Protein AF-A0A838W8D7-F1 (afdb_monomer)

Structure (mmCIF, N/CA/C/O backbone):
data_AF-A0A838W8D7-F1
#
_entry.id   AF-A0A838W8D7-F1
#
loop_
_atom_site.group_PDB
_atom_site.id
_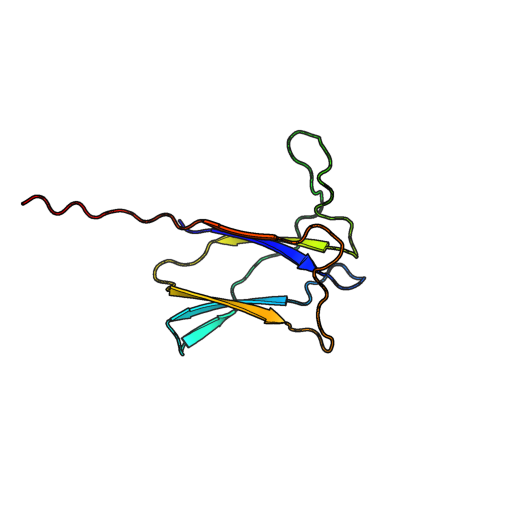atom_site.type_symbol
_atom_site.label_atom_id
_atom_site.label_alt_id
_atom_site.label_comp_id
_atom_site.label_asym_id
_atom_site.label_entity_id
_atom_site.label_seq_id
_atom_site.pdbx_PDB_ins_c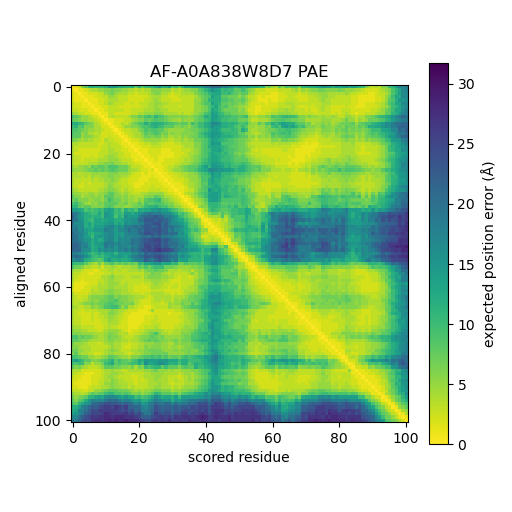ode
_atom_site.Cartn_x
_atom_site.Cartn_y
_atom_site.Cartn_z
_atom_site.occupancy
_atom_site.B_iso_or_equiv
_atom_site.auth_seq_id
_atom_site.auth_comp_id
_atom_site.auth_asym_id
_atom_site.auth_atom_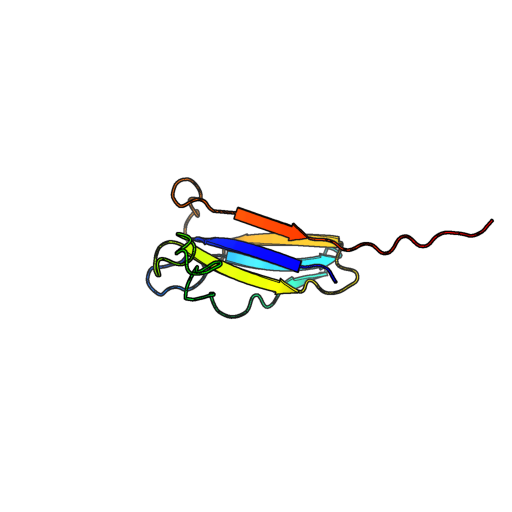id
_atom_site.pdbx_PDB_model_num
ATOM 1 N N . HIS A 1 1 ? 9.135 5.448 -13.657 1.00 73.12 1 HIS A N 1
ATOM 2 C CA . HIS A 1 1 ? 9.186 4.670 -12.402 1.00 73.12 1 HIS A CA 1
ATOM 3 C C . HIS A 1 1 ? 7.775 4.282 -12.024 1.00 73.12 1 HIS A C 1
ATOM 5 O O . HIS A 1 1 ? 6.877 5.059 -12.307 1.00 73.12 1 HIS A O 1
ATOM 11 N N . SER A 1 2 ? 7.571 3.088 -11.477 1.00 85.44 2 SER A N 1
ATOM 12 C CA . SER A 1 2 ? 6.243 2.636 -11.060 1.00 85.44 2 SER A CA 1
ATOM 13 C C . SER A 1 2 ? 6.003 3.007 -9.598 1.00 85.44 2 SER A C 1
ATOM 15 O O . SER A 1 2 ? 6.944 3.013 -8.804 1.00 85.44 2 SER A O 1
ATOM 17 N N . HIS A 1 3 ? 4.764 3.326 -9.244 1.00 87.31 3 HIS A N 1
ATOM 18 C CA . HIS A 1 3 ? 4.382 3.820 -7.924 1.00 87.31 3 HIS A CA 1
ATOM 19 C C . HIS A 1 3 ? 3.143 3.098 -7.413 1.00 87.31 3 HIS A C 1
ATOM 21 O O . HIS A 1 3 ? 2.280 2.696 -8.196 1.00 87.31 3 HIS A O 1
ATOM 27 N N . ILE A 1 4 ? 3.044 2.979 -6.095 1.00 87.12 4 ILE A N 1
ATOM 28 C CA . ILE A 1 4 ? 1.843 2.530 -5.404 1.00 87.12 4 ILE A CA 1
ATOM 29 C C . ILE A 1 4 ? 1.422 3.589 -4.391 1.00 87.12 4 ILE A C 1
ATOM 31 O O . ILE A 1 4 ? 2.252 4.112 -3.650 1.00 87.12 4 ILE A O 1
ATOM 35 N N . ALA A 1 5 ? 0.131 3.902 -4.368 1.00 87.12 5 ALA A N 1
ATOM 36 C CA . ALA A 1 5 ? -0.503 4.719 -3.346 1.00 87.12 5 ALA A CA 1
ATOM 37 C C . ALA A 1 5 ? -1.619 3.908 -2.675 1.00 87.12 5 ALA A C 1
ATOM 39 O O . ALA A 1 5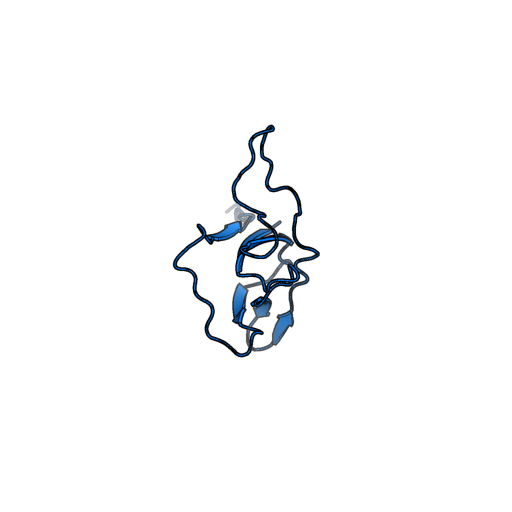 ? -2.414 3.251 -3.353 1.00 87.12 5 ALA A O 1
ATOM 40 N N . LEU A 1 6 ? -1.662 3.933 -1.345 1.00 86.25 6 LEU A N 1
ATOM 41 C CA . LEU A 1 6 ? -2.524 3.077 -0.527 1.00 86.25 6 LEU A CA 1
ATOM 42 C C . LEU A 1 6 ? -3.275 3.929 0.481 1.00 86.25 6 LEU A C 1
ATOM 44 O O . LEU A 1 6 ? -2.633 4.610 1.270 1.00 86.25 6 LEU A O 1
ATOM 48 N N . LYS A 1 7 ? -4.601 3.823 0.522 1.00 83.50 7 LYS A N 1
ATOM 49 C CA . LYS A 1 7 ? -5.423 4.240 1.658 1.00 83.50 7 LYS A CA 1
ATOM 50 C C . LYS A 1 7 ? -6.055 2.995 2.268 1.00 83.50 7 LYS A C 1
ATOM 52 O O . LYS A 1 7 ? -6.966 2.415 1.679 1.00 83.50 7 LYS A O 1
ATOM 57 N N . VAL A 1 8 ? -5.576 2.584 3.435 1.00 85.38 8 VAL A N 1
ATOM 58 C CA . VAL A 1 8 ? -5.896 1.284 4.056 1.00 85.38 8 VAL A CA 1
ATOM 59 C C . VAL A 1 8 ? -6.269 1.447 5.532 1.00 85.38 8 VAL A C 1
ATOM 61 O O . VAL A 1 8 ? -5.948 2.483 6.115 1.00 85.38 8 VAL A O 1
ATOM 64 N N . PRO A 1 9 ? -6.943 0.471 6.164 1.00 82.44 9 PRO A N 1
ATOM 65 C CA . PRO A 1 9 ? -7.222 0.514 7.599 1.00 82.44 9 PRO A CA 1
ATOM 66 C C . PRO A 1 9 ? -5.945 0.615 8.456 1.00 82.44 9 PRO A C 1
ATOM 68 O O . PRO A 1 9 ? -4.942 -0.049 8.174 1.00 82.44 9 PRO A O 1
ATOM 71 N N . CYS A 1 10 ? -6.002 1.420 9.522 1.00 80.31 10 CYS A N 1
ATOM 72 C CA . CYS A 1 10 ? -4.995 1.439 10.589 1.00 80.31 10 CYS A CA 1
ATOM 73 C C . CYS A 1 10 ? -5.579 0.891 11.884 1.00 80.31 10 CYS A C 1
ATOM 75 O O . CYS A 1 10 ? -6.786 0.962 12.110 1.00 80.31 10 CYS A O 1
ATOM 77 N N . ASN A 1 11 ? -4.702 0.515 12.809 1.00 75.38 11 ASN A N 1
ATOM 78 C CA . ASN A 1 11 ? -5.093 0.427 14.210 1.00 75.38 11 ASN A CA 1
ATOM 79 C C . ASN A 1 11 ? -5.200 1.824 14.866 1.00 75.38 11 ASN A C 1
ATOM 81 O O . ASN A 1 11 ? -4.789 2.838 14.299 1.00 75.38 11 ASN A O 1
ATOM 85 N N . GLY A 1 12 ? -5.713 1.871 16.099 1.00 68.25 12 GLY A N 1
ATOM 86 C CA . GLY A 1 12 ? -5.890 3.114 16.867 1.00 68.25 12 GLY A CA 1
ATOM 87 C C . GLY A 1 12 ? -4.604 3.896 17.175 1.00 68.25 12 GLY A C 1
ATOM 88 O O . GLY A 1 12 ? -4.695 5.028 17.631 1.00 68.25 12 GLY A O 1
ATOM 89 N N . ASN A 1 13 ? -3.426 3.329 16.889 1.00 70.25 13 ASN A N 1
ATOM 90 C CA . ASN A 1 13 ? -2.125 3.988 17.034 1.00 70.25 13 ASN A CA 1
ATOM 91 C C . ASN A 1 13 ? -1.592 4.539 15.697 1.00 70.25 13 ASN A C 1
ATOM 93 O O . ASN A 1 13 ? -0.422 4.906 15.616 1.00 70.25 13 ASN A O 1
ATOM 97 N N . GLY A 1 14 ? -2.398 4.520 14.628 1.00 68.88 14 GLY A N 1
ATOM 98 C CA . GLY A 1 14 ? -1.978 4.966 13.296 1.00 68.88 14 GLY A CA 1
ATOM 99 C C . GLY A 1 14 ? -0.983 4.025 12.607 1.00 68.88 14 GLY A C 1
ATOM 100 O O . GLY A 1 14 ? -0.318 4.429 11.655 1.00 68.88 14 GLY A O 1
ATOM 101 N N . GLN A 1 15 ? -0.858 2.773 13.067 1.00 74.81 15 GLN A N 1
ATOM 102 C CA . GLN A 1 15 ? -0.012 1.776 12.409 1.00 74.81 15 GLN A CA 1
ATOM 103 C C . GLN A 1 15 ? -0.814 0.975 11.376 1.00 74.81 15 GLN A C 1
ATOM 105 O O . GLN A 1 15 ? -1.980 0.639 11.629 1.00 74.81 15 GLN A O 1
ATOM 110 N N . PRO A 1 16 ? -0.197 0.619 10.237 1.00 75.31 16 PRO A N 1
ATOM 111 C CA . PRO A 1 16 ? -0.860 -0.174 9.217 1.00 75.31 16 PRO A CA 1
ATOM 112 C C . PRO A 1 16 ? -1.137 -1.585 9.727 1.00 75.31 16 PRO A C 1
ATOM 114 O O . PRO A 1 16 ? -0.300 -2.202 10.384 1.00 75.31 16 PRO A O 1
ATOM 117 N N . GLN A 1 17 ? -2.295 -2.124 9.356 1.00 84.06 17 GLN A N 1
ATOM 118 C CA . GLN A 1 17 ? -2.618 -3.544 9.553 1.00 84.06 17 GLN A CA 1
ATOM 119 C C . GLN A 1 17 ? -2.396 -4.371 8.279 1.00 84.06 17 GLN A C 1
ATOM 121 O O . GLN A 1 17 ? -2.840 -5.512 8.171 1.00 84.06 17 GLN A O 1
ATOM 126 N N . VAL A 1 18 ? -1.724 -3.775 7.295 1.00 87.38 18 VAL A N 1
ATOM 127 C CA . VAL A 1 18 ? -1.359 -4.403 6.031 1.00 87.38 18 VAL A CA 1
ATOM 128 C C . VAL A 1 18 ? 0.105 -4.155 5.722 1.00 87.38 18 VAL A C 1
ATOM 130 O O . VAL A 1 18 ? 0.685 -3.150 6.129 1.00 87.38 18 VAL A O 1
ATOM 133 N N . THR A 1 19 ? 0.684 -5.048 4.936 1.00 89.94 19 THR A N 1
ATOM 134 C CA . THR A 1 19 ? 1.956 -4.819 4.262 1.00 89.94 19 THR A CA 1
ATOM 135 C C . THR A 1 19 ? 1.803 -5.074 2.770 1.00 89.94 19 THR A C 1
ATOM 137 O O . THR A 1 19 ? 0.883 -5.776 2.344 1.00 89.94 19 THR A O 1
ATOM 140 N N . VAL A 1 20 ? 2.689 -4.495 1.968 1.00 90.75 20 VAL A N 1
ATOM 141 C CA . VAL A 1 20 ? 2.773 -4.796 0.541 1.00 90.75 20 VAL A CA 1
ATOM 142 C C . VAL A 1 20 ? 3.998 -5.655 0.321 1.00 90.75 20 VAL A C 1
ATOM 144 O O . VAL A 1 20 ? 5.082 -5.312 0.780 1.00 90.75 20 VAL A O 1
ATOM 147 N N . VAL A 1 21 ? 3.833 -6.761 -0.393 1.00 93.44 21 VAL A N 1
ATOM 148 C CA . VAL A 1 21 ? 4.952 -7.571 -0.871 1.00 93.44 21 VAL A CA 1
ATOM 149 C C . VAL A 1 21 ? 5.065 -7.431 -2.381 1.00 93.44 21 VAL A C 1
ATOM 151 O O . VAL A 1 21 ? 4.056 -7.356 -3.084 1.00 93.44 21 VAL A O 1
ATOM 154 N N . THR A 1 22 ? 6.297 -7.366 -2.876 1.00 93.25 22 THR A N 1
ATOM 155 C CA . THR A 1 22 ? 6.603 -7.222 -4.302 1.00 93.25 22 THR A CA 1
ATOM 156 C C . THR A 1 22 ? 7.727 -8.160 -4.715 1.00 93.25 22 THR A C 1
ATOM 158 O O . THR A 1 22 ? 8.621 -8.455 -3.917 1.00 93.25 22 THR A O 1
ATOM 161 N N . GLY A 1 23 ? 7.695 -8.637 -5.956 1.00 91.56 23 GLY A N 1
ATOM 162 C CA . GLY A 1 23 ? 8.772 -9.456 -6.500 1.00 91.56 23 GLY A CA 1
ATOM 163 C C . GLY A 1 23 ? 8.407 -10.157 -7.799 1.00 91.56 23 GLY A C 1
ATOM 164 O O . GLY A 1 23 ? 7.615 -9.659 -8.605 1.00 91.56 23 GLY A O 1
ATOM 165 N N . ILE A 1 24 ? 9.029 -11.317 -7.973 1.00 93.56 24 ILE A N 1
ATOM 166 C CA . ILE A 1 24 ? 8.678 -12.314 -8.980 1.00 93.56 24 ILE A CA 1
ATOM 167 C C . ILE A 1 24 ? 8.500 -13.618 -8.210 1.00 93.56 24 ILE A C 1
ATOM 169 O O . ILE A 1 24 ? 9.450 -14.095 -7.579 1.00 93.56 24 ILE A O 1
ATOM 173 N N . ALA A 1 25 ? 7.294 -14.176 -8.210 1.00 89.56 25 ALA A N 1
ATOM 174 C CA . ALA A 1 25 ? 6.979 -15.381 -7.455 1.00 89.56 25 ALA A CA 1
ATOM 175 C C . ALA A 1 25 ? 7.949 -16.536 -7.808 1.00 89.56 25 ALA A C 1
ATOM 177 O O . ALA A 1 25 ? 8.286 -16.727 -8.978 1.00 89.56 25 ALA A O 1
ATOM 178 N N . PRO A 1 26 ? 8.421 -17.318 -6.815 1.00 90.31 26 PRO A N 1
ATOM 179 C CA . PRO A 1 26 ? 8.040 -17.287 -5.397 1.00 90.31 26 PRO A CA 1
ATOM 180 C C . PRO A 1 26 ? 8.837 -16.279 -4.543 1.00 90.31 26 PRO A C 1
ATOM 182 O O . PRO A 1 26 ? 8.619 -16.197 -3.337 1.00 90.31 26 PRO A O 1
ATOM 185 N N . ASN A 1 27 ? 9.762 -15.522 -5.136 1.00 92.62 27 ASN A N 1
ATOM 186 C CA . ASN A 1 27 ? 10.660 -14.614 -4.423 1.00 92.62 27 ASN A CA 1
ATOM 187 C C . ASN A 1 27 ? 10.004 -13.240 -4.230 1.00 92.62 27 ASN A C 1
ATOM 189 O O . ASN A 1 27 ? 10.215 -12.311 -5.014 1.00 92.62 27 ASN A O 1
ATOM 193 N N . LEU A 1 28 ? 9.198 -13.121 -3.175 1.00 93.00 28 LEU A N 1
ATOM 194 C CA . LEU A 1 28 ? 8.542 -11.876 -2.775 1.00 93.00 28 LEU A CA 1
ATOM 195 C C . LEU A 1 28 ? 9.241 -11.267 -1.558 1.00 93.00 28 LEU A C 1
ATOM 197 O O . LEU A 1 28 ? 9.595 -11.977 -0.619 1.00 93.00 28 LEU A O 1
ATOM 201 N N . ASN A 1 29 ? 9.393 -9.945 -1.560 1.00 93.19 29 ASN A N 1
ATOM 202 C CA . ASN A 1 29 ? 9.947 -9.184 -0.445 1.00 93.19 29 ASN A CA 1
ATOM 203 C C . ASN A 1 29 ? 8.952 -8.130 0.024 1.00 93.19 29 ASN A C 1
ATOM 205 O O . ASN A 1 29 ? 8.210 -7.565 -0.783 1.00 93.19 29 ASN A O 1
ATOM 209 N N . THR A 1 30 ?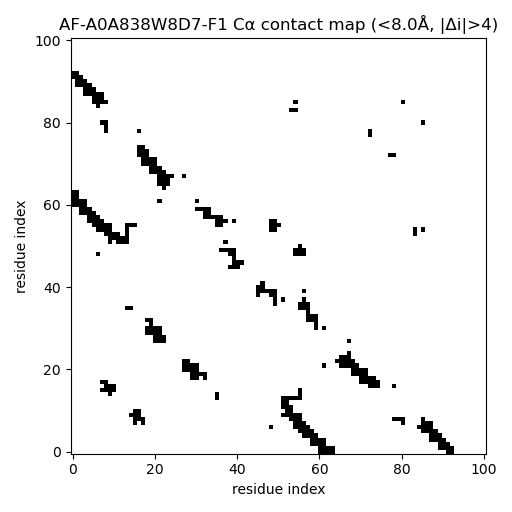 8.972 -7.830 1.319 1.00 91.88 30 THR A N 1
ATOM 210 C CA . THR A 1 30 ? 8.237 -6.692 1.869 1.00 91.88 30 THR A CA 1
ATOM 211 C C . THR A 1 30 ? 8.717 -5.403 1.211 1.00 91.88 30 THR A C 1
ATOM 213 O O . THR A 1 30 ? 9.906 -5.090 1.230 1.00 91.88 30 THR A O 1
ATOM 216 N N . LEU A 1 31 ? 7.783 -4.664 0.623 1.00 88.50 31 LEU A N 1
ATOM 217 C CA . LEU A 1 31 ? 8.013 -3.323 0.123 1.00 88.50 31 LEU A CA 1
ATOM 218 C C . LEU A 1 31 ? 7.997 -2.358 1.306 1.00 88.50 31 LEU A C 1
ATOM 220 O O . LEU A 1 31 ? 7.042 -2.334 2.084 1.00 88.50 31 LEU A O 1
ATOM 224 N N . ASP A 1 32 ? 9.041 -1.544 1.418 1.00 85.88 32 ASP A N 1
ATOM 225 C CA . ASP A 1 32 ? 9.037 -0.428 2.353 1.00 85.88 32 ASP A CA 1
ATOM 226 C C . ASP A 1 32 ? 8.061 0.647 1.853 1.00 85.88 32 ASP A C 1
ATOM 228 O O . ASP A 1 32 ? 8.295 1.304 0.837 1.00 85.88 32 ASP A O 1
ATOM 232 N N . ILE A 1 33 ? 6.935 0.778 2.554 1.00 76.69 33 ILE A N 1
ATOM 233 C CA . ILE A 1 33 ? 5.884 1.758 2.256 1.00 76.69 33 ILE A CA 1
ATOM 234 C C . ILE A 1 33 ? 6.020 3.052 3.071 1.00 76.69 33 ILE A C 1
ATOM 236 O O . ILE A 1 33 ? 5.174 3.941 2.952 1.00 76.69 33 ILE A O 1
ATOM 240 N N . GLY A 1 34 ? 7.088 3.169 3.867 1.00 72.31 34 GLY A N 1
ATOM 241 C CA . GLY A 1 34 ? 7.384 4.334 4.690 1.00 72.31 34 GLY A CA 1
ATOM 242 C C . GLY A 1 34 ? 6.395 4.556 5.836 1.00 72.31 34 GLY A C 1
ATOM 243 O O . GLY A 1 34 ? 5.661 3.665 6.270 1.00 72.31 34 GLY A O 1
ATOM 244 N N . THR A 1 35 ? 6.390 5.781 6.357 1.00 69.00 35 THR A N 1
ATOM 245 C CA . THR A 1 35 ? 5.470 6.222 7.413 1.00 69.00 35 THR A CA 1
ATOM 246 C C . THR A 1 35 ? 4.151 6.713 6.827 1.00 69.00 35 THR A C 1
ATOM 248 O O . THR A 1 35 ? 4.121 7.230 5.710 1.00 69.00 35 THR A O 1
ATOM 251 N N . ALA A 1 36 ? 3.066 6.609 7.599 1.00 70.44 36 ALA A N 1
ATOM 252 C CA . ALA A 1 36 ? 1.774 7.146 7.187 1.00 70.44 36 ALA A CA 1
ATOM 253 C C . ALA A 1 36 ? 1.878 8.655 6.893 1.00 70.44 36 ALA A C 1
ATOM 255 O O . ALA A 1 36 ? 2.525 9.409 7.625 1.00 70.44 36 ALA A O 1
ATOM 256 N N . ILE A 1 37 ? 1.247 9.091 5.804 1.00 67.31 37 ILE A N 1
ATOM 257 C CA . ILE A 1 37 ? 1.196 10.497 5.410 1.00 67.31 37 ILE A CA 1
ATOM 258 C C . ILE A 1 37 ? 0.162 11.204 6.291 1.00 67.31 37 ILE A C 1
ATOM 260 O O . ILE A 1 37 ? -1.045 11.129 6.053 1.00 67.31 37 ILE A O 1
ATOM 264 N N . ASN A 1 38 ? 0.654 11.922 7.297 1.00 57.97 38 ASN A N 1
ATOM 265 C CA . ASN A 1 38 ? -0.155 12.707 8.221 1.00 57.97 38 ASN A CA 1
ATOM 266 C C . ASN A 1 38 ? -0.379 14.118 7.670 1.00 57.97 38 ASN A C 1
ATOM 268 O O . ASN A 1 38 ? 0.428 15.005 7.929 1.00 57.97 38 ASN A O 1
ATOM 272 N N . ASN A 1 39 ? -1.440 14.310 6.877 1.00 56.97 39 ASN A N 1
ATOM 273 C CA . ASN A 1 39 ? -2.154 15.594 6.750 1.00 56.97 39 ASN A CA 1
ATOM 274 C C . ASN A 1 39 ? -3.279 15.566 5.712 1.00 56.97 39 ASN A C 1
ATOM 276 O O . ASN A 1 39 ? -4.065 16.504 5.681 1.00 56.97 39 ASN A O 1
ATOM 280 N N . GLY A 1 40 ? -3.332 14.565 4.826 1.00 52.78 40 GLY A N 1
ATOM 281 C CA . GLY A 1 40 ? -4.443 14.369 3.888 1.00 52.78 40 GLY A CA 1
ATOM 282 C C . GLY A 1 40 ? -4.813 15.590 3.034 1.00 52.78 40 GLY A C 1
ATOM 283 O O . GLY A 1 40 ? -5.900 15.616 2.479 1.00 52.78 40 GLY A O 1
ATOM 284 N N . THR A 1 41 ? -3.977 16.624 2.927 1.00 53.44 41 THR A N 1
ATOM 285 C CA . THR A 1 41 ? -4.349 17.866 2.249 1.00 53.44 41 THR A CA 1
ATOM 286 C C . THR A 1 41 ? -3.891 17.843 0.798 1.00 53.44 41 THR A C 1
ATOM 288 O O . THR A 1 41 ? -2.730 17.576 0.496 1.00 53.44 41 THR A O 1
ATOM 291 N N . LEU A 1 42 ? -4.809 18.163 -0.114 1.00 47.03 42 LEU A N 1
ATOM 292 C CA . LEU A 1 42 ? -4.506 18.455 -1.514 1.00 47.03 42 LEU A CA 1
ATOM 293 C C . LEU A 1 42 ? -5.001 19.866 -1.810 1.00 47.03 42 LEU A C 1
ATOM 295 O O . LEU A 1 42 ? -6.191 20.148 -1.692 1.00 47.03 42 LEU A O 1
ATOM 299 N N . ASN A 1 43 ? -4.085 20.760 -2.182 1.00 50.75 43 ASN A N 1
ATOM 300 C CA . ASN A 1 43 ? -4.388 22.162 -2.496 1.00 50.75 43 ASN A CA 1
ATOM 301 C C . ASN A 1 43 ? -5.127 22.909 -1.367 1.00 50.75 43 ASN A C 1
ATOM 303 O O . ASN A 1 43 ? -6.030 23.698 -1.626 1.00 50.75 43 ASN A O 1
ATOM 307 N N . GLY A 1 44 ? -4.773 22.633 -0.110 1.00 55.00 44 GLY A N 1
ATOM 308 C CA . GLY A 1 44 ? -5.399 23.267 1.057 1.00 55.00 44 GLY A CA 1
ATOM 309 C C . GLY A 1 44 ? -6.763 22.690 1.452 1.00 55.00 44 GLY A C 1
ATOM 310 O O . GLY A 1 44 ? -7.272 23.042 2.511 1.00 55.00 44 GLY A O 1
ATOM 311 N N . ASN A 1 45 ? -7.322 21.764 0.667 1.00 51.19 45 ASN A N 1
ATOM 312 C CA . ASN A 1 45 ? -8.520 21.025 1.044 1.00 51.19 45 ASN A CA 1
ATOM 313 C C . ASN A 1 45 ? -8.127 19.760 1.798 1.00 51.19 45 ASN A C 1
ATOM 315 O O . ASN A 1 45 ? -7.322 18.963 1.309 1.00 51.19 45 ASN A O 1
ATOM 319 N N . GLN A 1 46 ? -8.721 19.566 2.972 1.00 54.06 46 GLN A N 1
ATOM 320 C CA . GLN A 1 46 ? -8.620 18.318 3.713 1.00 54.06 46 GLN A CA 1
ATOM 321 C C . GLN A 1 46 ? -9.341 17.228 2.914 1.00 54.06 46 GLN A C 1
ATOM 323 O O . GLN A 1 46 ? -10.567 17.211 2.822 1.00 54.06 46 GLN A O 1
ATOM 328 N N . LEU A 1 47 ? -8.579 16.325 2.303 1.00 55.53 47 LEU A N 1
ATOM 329 C CA . LEU A 1 47 ? -9.110 15.029 1.922 1.00 55.53 47 LEU A CA 1
ATOM 330 C C . LEU A 1 47 ? -9.225 14.224 3.219 1.00 55.53 47 LEU A C 1
ATOM 332 O O . LEU A 1 47 ? -8.331 14.262 4.065 1.00 55.53 47 LEU A O 1
ATOM 336 N N . ASP A 1 48 ? -10.310 13.475 3.382 1.00 53.44 48 ASP A N 1
ATOM 337 C CA . ASP A 1 48 ? -10.538 12.577 4.524 1.00 53.44 48 ASP A CA 1
ATOM 338 C C . ASP A 1 48 ? -9.618 11.333 4.434 1.00 53.44 48 ASP A C 1
ATOM 340 O O . ASP A 1 48 ? -10.060 10.184 4.443 1.00 53.44 48 ASP A O 1
ATOM 344 N N . LEU A 1 49 ? -8.323 11.557 4.184 1.00 54.19 49 LEU A N 1
ATOM 345 C CA . LEU A 1 49 ? -7.306 10.561 3.849 1.00 54.19 49 LEU A CA 1
ATOM 346 C C . LEU A 1 49 ? -6.334 10.265 4.993 1.00 54.19 49 LEU A C 1
ATOM 348 O O . LEU A 1 49 ? -5.471 9.410 4.833 1.00 54.19 49 LEU A O 1
ATOM 352 N N . SER A 1 50 ? -6.470 10.913 6.145 1.00 49.62 50 SER A N 1
ATOM 353 C CA . SER A 1 50 ? -5.591 10.667 7.292 1.00 49.62 50 SER A CA 1
ATOM 354 C C . SER A 1 50 ? -6.237 11.096 8.608 1.00 49.62 50 SER A C 1
ATOM 356 O O . SER A 1 50 ? -5.597 11.759 9.421 1.00 49.62 50 SER A O 1
ATOM 358 N N . ASN A 1 51 ? -7.515 10.771 8.830 1.00 55.16 51 ASN A N 1
ATOM 359 C CA . ASN A 1 51 ? -8.007 10.775 10.206 1.00 55.16 51 ASN A CA 1
ATOM 360 C C . ASN A 1 51 ? -7.266 9.645 10.939 1.00 55.16 51 ASN A C 1
ATOM 362 O O . ASN A 1 51 ? -7.575 8.462 10.742 1.00 55.16 51 ASN A O 1
ATOM 366 N N . GLU A 1 52 ? -6.235 10.020 11.707 1.00 50.78 52 GLU A N 1
ATOM 367 C CA . GLU A 1 52 ? -5.449 9.106 12.538 1.00 50.78 52 GLU A CA 1
ATOM 368 C C . GLU A 1 52 ? -6.399 8.196 13.331 1.00 50.78 52 GLU A C 1
ATOM 370 O O . GLU A 1 52 ? -7.367 8.649 13.944 1.00 50.78 52 GLU A O 1
ATOM 375 N N . GLY A 1 53 ? -6.167 6.885 13.239 1.00 53.16 53 GLY A N 1
ATOM 376 C CA . GLY A 1 53 ? -6.994 5.855 13.872 1.00 53.16 53 GLY A CA 1
ATOM 377 C C . GLY A 1 53 ? -8.090 5.227 12.996 1.00 53.16 53 GLY A C 1
ATOM 378 O O . GLY A 1 53 ? -8.651 4.219 13.419 1.00 53.16 53 GLY A O 1
ATOM 379 N N . LYS A 1 54 ? -8.383 5.744 11.788 1.00 64.50 54 LYS A N 1
ATOM 380 C CA . LYS A 1 54 ? -9.357 5.128 10.847 1.00 64.50 54 LYS A CA 1
ATOM 381 C C . LYS A 1 54 ? -8.757 4.663 9.517 1.00 64.50 54 LYS A C 1
ATOM 383 O O . LYS A 1 54 ? -9.144 3.613 8.998 1.00 64.50 54 LYS A O 1
ATOM 388 N N . SER A 1 55 ? -7.830 5.431 8.944 1.00 74.88 55 SER A N 1
ATOM 389 C CA . SER A 1 55 ? -7.192 5.091 7.665 1.00 74.88 55 SER A CA 1
ATOM 390 C C . SER A 1 55 ? -5.797 5.686 7.532 1.00 74.88 55 SER A C 1
ATOM 392 O O . SER A 1 55 ? -5.571 6.817 7.958 1.00 74.88 55 SER A O 1
ATOM 394 N N . CYS A 1 56 ? -4.895 4.938 6.903 1.00 79.62 56 CYS A N 1
ATOM 395 C CA . CYS A 1 56 ? -3.488 5.268 6.744 1.00 79.62 56 CYS A CA 1
ATOM 396 C C . CYS A 1 56 ? -3.202 5.426 5.259 1.00 79.62 56 CYS A C 1
ATOM 398 O O . CYS A 1 56 ? -3.545 4.544 4.465 1.00 79.62 56 CYS A O 1
ATOM 400 N N . LEU A 1 57 ? -2.586 6.551 4.904 1.00 81.12 57 LEU A N 1
ATOM 401 C CA . LEU A 1 57 ? -2.181 6.854 3.542 1.00 81.12 57 LEU A CA 1
ATOM 402 C C . LEU A 1 57 ? -0.686 6.572 3.373 1.00 81.12 57 LEU A C 1
ATOM 404 O O . LEU A 1 57 ? 0.124 7.095 4.135 1.00 81.12 57 LEU A O 1
ATOM 408 N N . TYR A 1 58 ? -0.324 5.796 2.357 1.00 78.56 58 TYR A N 1
ATOM 409 C CA . TYR A 1 58 ? 1.062 5.494 2.002 1.00 78.56 58 TYR A CA 1
ATOM 410 C C . TYR A 1 58 ? 1.316 5.766 0.529 1.00 78.56 58 TYR A C 1
ATOM 412 O O . TYR A 1 58 ? 0.415 5.648 -0.306 1.00 78.56 58 TYR A O 1
ATOM 420 N N . HIS A 1 59 ? 2.567 6.069 0.210 1.00 83.56 59 HIS A N 1
ATOM 421 C CA . HIS A 1 59 ? 3.055 6.149 -1.154 1.00 83.56 59 HIS A CA 1
ATOM 422 C C . HIS A 1 59 ? 4.468 5.577 -1.216 1.00 83.56 59 HIS A C 1
ATOM 424 O O . HIS A 1 59 ? 5.338 5.990 -0.452 1.00 83.56 59 HIS A O 1
ATOM 430 N N . ALA A 1 60 ? 4.691 4.649 -2.141 1.00 85.00 60 ALA A N 1
ATOM 431 C CA . ALA A 1 60 ? 5.974 3.987 -2.314 1.00 85.00 60 ALA A CA 1
ATOM 432 C C . ALA A 1 60 ? 6.324 3.833 -3.791 1.00 85.00 60 ALA A C 1
ATOM 434 O O . ALA A 1 60 ? 5.455 3.713 -4.661 1.00 85.00 60 ALA A O 1
ATOM 435 N N . GLN A 1 61 ? 7.622 3.816 -4.072 1.00 87.19 61 GLN A N 1
ATOM 436 C CA . GLN A 1 61 ? 8.125 3.461 -5.388 1.00 87.19 61 GLN A CA 1
ATOM 437 C C . GLN A 1 61 ? 8.222 1.939 -5.498 1.00 87.19 61 GLN A C 1
ATOM 439 O O . GLN A 1 61 ? 8.785 1.283 -4.627 1.00 87.19 61 GLN A O 1
ATOM 444 N N . ILE A 1 62 ? 7.718 1.383 -6.596 1.00 88.38 62 ILE A N 1
ATOM 445 C CA . ILE A 1 62 ? 7.891 -0.034 -6.913 1.00 88.38 62 ILE A CA 1
ATOM 446 C C . ILE A 1 62 ? 9.237 -0.197 -7.643 1.00 88.38 62 ILE A C 1
ATOM 448 O O . ILE A 1 62 ? 9.488 0.527 -8.620 1.00 88.38 62 ILE A O 1
ATOM 452 N N . PRO A 1 63 ? 10.110 -1.124 -7.203 1.00 85.75 63 PRO A N 1
ATOM 453 C CA . PRO A 1 63 ? 11.353 -1.432 -7.904 1.00 85.75 63 PRO A CA 1
ATOM 454 C C . PRO A 1 63 ? 11.132 -1.841 -9.369 1.00 85.75 63 PRO A C 1
ATOM 456 O O . PRO A 1 63 ? 10.057 -2.292 -9.764 1.00 85.75 63 PRO A O 1
ATOM 459 N N . GLN A 1 64 ? 12.161 -1.690 -10.204 1.00 85.75 64 GLN A N 1
ATOM 460 C CA . GLN A 1 64 ? 12.098 -2.179 -11.583 1.00 85.75 64 GLN A CA 1
ATOM 461 C C . GLN A 1 64 ? 12.087 -3.713 -11.624 1.00 85.75 64 GLN A C 1
ATOM 463 O O . GLN A 1 64 ? 12.682 -4.365 -10.771 1.00 85.75 64 GLN A O 1
ATOM 468 N N . GLY A 1 65 ? 11.429 -4.281 -12.638 1.00 84.69 65 GLY A N 1
ATOM 469 C CA . GLY A 1 65 ? 11.384 -5.733 -12.850 1.00 84.69 65 GLY A CA 1
ATOM 470 C C . GLY A 1 65 ? 10.397 -6.488 -11.953 1.00 84.69 65 GLY A C 1
ATOM 471 O O . GLY A 1 65 ? 10.372 -7.713 -11.983 1.00 84.69 65 GLY A O 1
ATOM 472 N N . ILE A 1 66 ? 9.576 -5.782 -11.174 1.00 87.00 66 ILE A N 1
ATOM 473 C CA . ILE A 1 66 ? 8.505 -6.378 -10.373 1.00 87.00 66 ILE A CA 1
ATOM 474 C C . ILE A 1 66 ? 7.321 -6.727 -11.276 1.00 87.00 66 ILE A C 1
ATOM 476 O O . ILE A 1 66 ? 6.850 -5.880 -12.038 1.00 87.00 66 ILE A O 1
ATOM 480 N N . THR A 1 67 ? 6.831 -7.959 -11.157 1.00 86.12 67 THR A N 1
ATOM 481 C CA . THR A 1 67 ? 5.637 -8.441 -11.878 1.00 86.12 67 THR A CA 1
ATOM 482 C C . THR A 1 67 ? 4.515 -8.840 -10.926 1.00 86.12 67 THR A C 1
ATOM 484 O O . THR A 1 67 ? 3.347 -8.687 -11.273 1.00 86.12 67 THR A O 1
ATOM 487 N N . ASP A 1 68 ? 4.863 -9.236 -9.700 1.00 90.12 68 ASP A N 1
ATOM 488 C CA . ASP A 1 68 ? 3.918 -9.627 -8.662 1.00 90.12 68 ASP A CA 1
ATOM 489 C C . ASP A 1 68 ? 3.868 -8.585 -7.542 1.00 90.12 68 ASP A C 1
ATOM 491 O O . ASP A 1 68 ? 4.898 -8.169 -6.999 1.00 90.12 68 ASP A O 1
ATOM 495 N N . ILE A 1 69 ? 2.651 -8.181 -7.173 1.00 91.00 69 ILE A N 1
ATOM 496 C CA . ILE A 1 69 ? 2.359 -7.261 -6.070 1.00 91.00 69 ILE A CA 1
ATOM 497 C C . ILE A 1 69 ? 1.185 -7.844 -5.288 1.00 91.00 69 ILE A C 1
ATOM 499 O O . ILE A 1 69 ? 0.144 -8.144 -5.872 1.00 91.00 69 ILE A O 1
ATOM 503 N N . ALA A 1 70 ? 1.323 -7.974 -3.970 1.00 91.62 70 ALA A N 1
ATOM 504 C CA . ALA A 1 70 ? 0.234 -8.420 -3.109 1.00 91.62 70 ALA A CA 1
ATOM 505 C C . ALA A 1 70 ? 0.102 -7.540 -1.865 1.00 91.62 70 ALA A C 1
ATOM 507 O O . ALA A 1 70 ? 1.092 -7.117 -1.268 1.00 91.62 70 ALA A O 1
ATOM 508 N N . LEU A 1 71 ? -1.147 -7.292 -1.469 1.00 90.06 71 LEU A N 1
ATOM 509 C CA . LEU A 1 71 ? -1.498 -6.664 -0.203 1.00 90.06 71 LEU A CA 1
ATOM 510 C C . LEU A 1 71 ? -1.797 -7.768 0.812 1.00 90.06 71 LEU A C 1
ATOM 512 O O . LEU A 1 71 ? -2.695 -8.582 0.602 1.00 90.06 71 LEU A O 1
ATOM 516 N N . VAL A 1 72 ? -1.044 -7.801 1.905 1.00 91.62 72 VAL A N 1
ATOM 517 C CA . VAL A 1 72 ? -1.115 -8.860 2.915 1.00 91.62 72 VAL A CA 1
ATOM 518 C C . VAL A 1 72 ? -1.648 -8.274 4.213 1.00 91.62 72 VAL A C 1
ATOM 520 O O . VAL A 1 72 ? -1.117 -7.284 4.709 1.00 91.62 72 VAL A O 1
ATOM 523 N N . ASN A 1 73 ? -2.685 -8.894 4.777 1.00 90.31 73 ASN A N 1
ATOM 524 C CA . ASN A 1 73 ? -3.174 -8.574 6.115 1.00 90.31 73 ASN A CA 1
ATOM 525 C C . ASN A 1 73 ? -2.164 -9.070 7.161 1.00 90.31 73 ASN A C 1
ATOM 527 O O . ASN A 1 73 ? -1.895 -10.268 7.234 1.00 90.31 73 ASN A O 1
ATOM 531 N N . THR A 1 74 ? -1.610 -8.157 7.955 1.00 88.62 74 THR A N 1
ATOM 532 C CA . THR A 1 74 ? -0.669 -8.468 9.044 1.00 88.62 74 THR A CA 1
ATOM 533 C C . THR A 1 74 ? -1.342 -8.470 10.415 1.00 88.62 74 THR A C 1
ATOM 535 O O . THR A 1 74 ? -0.708 -8.804 11.415 1.00 88.62 74 THR A O 1
ATOM 538 N N . GLY A 1 75 ? -2.619 -8.089 10.478 1.00 83.56 75 GLY A N 1
ATOM 539 C CA . GLY A 1 75 ? -3.422 -8.126 11.689 1.00 83.56 75 GLY A CA 1
ATOM 540 C C . GLY A 1 75 ? -3.994 -9.512 11.990 1.00 83.56 75 GLY A C 1
ATOM 541 O O . GLY A 1 75 ? -4.163 -10.360 11.118 1.00 83.56 75 GLY A O 1
ATOM 542 N N . ASN A 1 76 ? -4.388 -9.707 13.248 1.00 84.81 76 ASN A N 1
ATOM 543 C CA . ASN A 1 76 ? -5.018 -10.945 13.728 1.00 84.81 76 ASN A CA 1
ATOM 544 C C . ASN A 1 76 ? -6.536 -10.995 13.463 1.00 84.81 76 ASN A C 1
ATOM 546 O O . ASN A 1 76 ? -7.233 -11.869 13.974 1.00 84.81 76 ASN A O 1
ATOM 550 N N . GLN A 1 77 ? -7.070 -10.018 12.733 1.00 85.00 77 GLN A N 1
ATOM 551 C 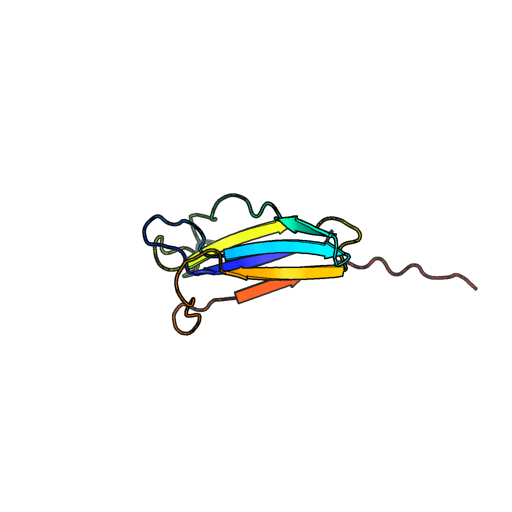CA . GLN A 1 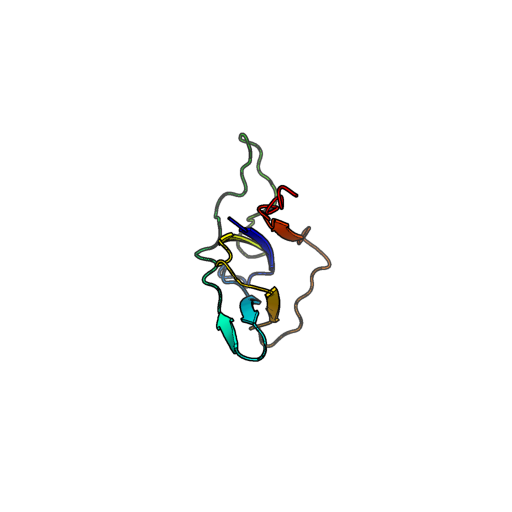77 ? -8.495 -9.849 12.467 1.00 85.00 77 GLN A CA 1
ATOM 552 C C . GLN A 1 77 ? -8.711 -9.599 10.979 1.00 85.00 77 GLN A C 1
ATOM 554 O O . GLN A 1 77 ? -7.838 -9.062 10.295 1.00 85.00 77 GLN A O 1
ATOM 559 N N . THR A 1 78 ? -9.888 -9.967 10.479 1.00 87.56 78 THR A N 1
ATOM 560 C CA . THR A 1 78 ? -10.309 -9.595 9.128 1.00 87.56 78 THR A CA 1
ATOM 561 C C . THR A 1 78 ? -10.405 -8.079 9.029 1.00 87.56 78 THR A C 1
ATOM 563 O O . THR A 1 78 ? -11.096 -7.442 9.824 1.00 87.56 78 THR A O 1
ATOM 566 N N . LEU A 1 79 ? -9.727 -7.505 8.039 1.00 84.94 79 LEU A N 1
ATOM 567 C CA . LEU A 1 79 ? -9.822 -6.081 7.749 1.00 84.94 79 LEU A CA 1
ATOM 568 C C . LEU A 1 79 ? -11.121 -5.783 7.010 1.00 84.94 79 LEU A C 1
ATOM 570 O O . LEU A 1 79 ? -11.431 -6.426 6.006 1.00 84.94 79 LEU A O 1
ATOM 574 N N . SER A 1 80 ? -11.860 -4.790 7.498 1.00 8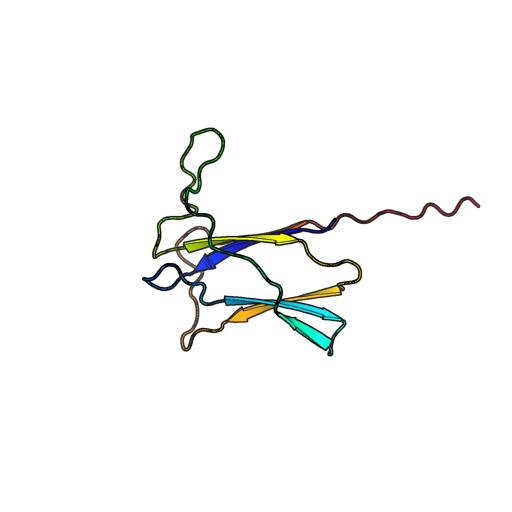3.69 80 SER A N 1
ATOM 575 C CA . SER A 1 80 ? -13.032 -4.274 6.800 1.00 83.69 80 SER A CA 1
ATOM 576 C C . SER A 1 80 ? -12.652 -3.070 5.949 1.00 83.69 80 SER A C 1
ATOM 578 O O . SER A 1 80 ? -12.052 -2.119 6.443 1.00 83.69 80 SER A O 1
ATOM 58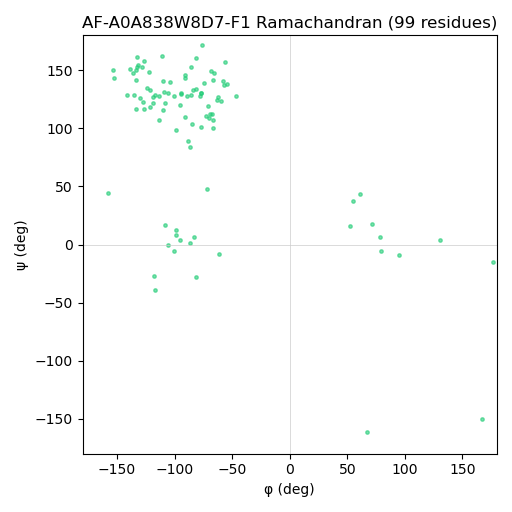0 N N . PHE A 1 81 ? -13.047 -3.107 4.677 1.00 82.19 81 PHE A N 1
ATOM 581 C CA . PHE A 1 81 ? -12.868 -2.009 3.725 1.00 82.19 81 PHE A CA 1
ATOM 582 C C . PHE A 1 81 ? -14.197 -1.308 3.386 1.00 82.19 81 PHE A C 1
ATOM 584 O O . PHE A 1 81 ? -14.300 -0.617 2.375 1.00 82.19 81 PHE A O 1
ATOM 591 N N . THR A 1 82 ? -15.240 -1.501 4.198 1.00 74.44 82 THR A N 1
ATOM 592 C CA . THR A 1 82 ? -16.606 -1.059 3.870 1.00 74.44 82 THR A CA 1
ATOM 593 C C . THR A 1 82 ? -16.868 0.418 4.151 1.00 74.44 82 THR A C 1
ATOM 595 O O . THR A 1 82 ? -17.694 1.028 3.480 1.00 74.44 82 THR A O 1
ATOM 598 N N . GLU A 1 83 ? -16.173 1.013 5.119 1.00 67.50 83 GLU A N 1
ATOM 599 C CA . GLU A 1 83 ? -16.439 2.371 5.598 1.00 67.50 83 GLU A CA 1
ATOM 600 C C . GLU A 1 83 ? -15.121 3.135 5.713 1.00 67.50 83 GLU A C 1
ATOM 602 O O . GLU A 1 83 ? -14.254 2.749 6.486 1.00 67.50 83 GLU A O 1
ATOM 607 N N . GLY A 1 84 ? -14.944 4.206 4.934 1.00 65.31 84 GLY A N 1
ATOM 608 C CA . GLY A 1 84 ? -13.713 5.009 4.973 1.00 65.31 84 GLY A CA 1
ATOM 609 C C . GLY A 1 84 ? -13.075 5.303 3.619 1.00 65.31 84 GLY A C 1
ATOM 610 O O . GLY A 1 84 ? -12.023 5.930 3.588 1.00 65.31 84 GLY A O 1
ATOM 611 N N . GLY A 1 85 ? -13.682 4.904 2.494 1.00 72.88 85 GLY A N 1
ATOM 612 C CA . GLY A 1 85 ? -13.213 5.285 1.153 1.00 72.88 85 GLY A CA 1
ATOM 613 C C . GLY A 1 85 ? -11.792 4.802 0.845 1.00 72.88 85 GLY A C 1
ATOM 614 O O . GLY A 1 85 ? -10.974 5.585 0.363 1.00 72.88 85 GLY A O 1
ATOM 615 N N . TYR A 1 86 ? -11.493 3.552 1.204 1.00 82.00 86 TYR A N 1
ATOM 616 C CA . TYR A 1 86 ? -10.204 2.898 0.987 1.00 82.00 86 TYR A CA 1
ATOM 617 C C . TYR A 1 86 ? -9.904 2.702 -0.495 1.00 82.00 86 TYR A C 1
ATOM 619 O O . TYR A 1 86 ? -10.804 2.483 -1.306 1.00 82.00 86 TYR A O 1
ATOM 627 N N . SER A 1 87 ? -8.627 2.769 -0.851 1.00 84.38 87 SER A N 1
ATOM 628 C CA . SER A 1 87 ? -8.197 2.659 -2.238 1.00 84.38 87 SER A CA 1
ATOM 629 C C . SER A 1 87 ? -6.774 2.133 -2.343 1.00 84.38 87 SER A C 1
ATOM 631 O O . SER A 1 87 ? -5.927 2.354 -1.477 1.00 84.38 87 SER A O 1
ATOM 633 N N . VAL A 1 88 ? -6.513 1.440 -3.445 1.00 85.56 88 VAL A N 1
ATOM 634 C CA . VAL A 1 88 ? -5.171 1.058 -3.874 1.00 85.56 88 VAL A CA 1
ATOM 635 C C . VAL A 1 88 ? -5.026 1.537 -5.305 1.00 85.56 88 VAL A C 1
ATOM 637 O O . VAL A 1 88 ? -5.835 1.188 -6.161 1.00 85.56 88 VAL A O 1
ATOM 640 N N . THR A 1 89 ? -4.021 2.366 -5.558 1.00 86.00 89 THR A N 1
ATOM 641 C CA . THR A 1 89 ? -3.687 2.840 -6.903 1.00 86.00 89 THR A CA 1
ATOM 642 C C . THR A 1 89 ? -2.279 2.392 -7.234 1.00 86.00 89 THR A C 1
ATOM 644 O O . THR A 1 89 ? -1.351 2.654 -6.471 1.00 86.00 89 THR A O 1
ATOM 647 N N . ILE A 1 90 ? -2.122 1.724 -8.374 1.00 85.56 90 ILE A N 1
ATOM 648 C CA . ILE A 1 90 ? -0.827 1.303 -8.898 1.00 85.56 90 ILE A CA 1
ATOM 649 C C . ILE A 1 90 ? -0.638 1.994 -10.241 1.00 85.56 90 ILE A C 1
ATOM 651 O O . ILE A 1 90 ? -1.437 1.814 -11.159 1.00 85.56 90 ILE A O 1
ATOM 655 N N . THR A 1 91 ? 0.435 2.766 -10.356 1.00 85.25 91 THR A N 1
ATOM 656 C CA . THR A 1 91 ? 0.818 3.436 -11.595 1.00 85.25 91 THR A CA 1
ATOM 657 C C . THR A 1 91 ? 2.077 2.775 -12.122 1.00 85.25 91 THR A C 1
ATOM 659 O O . THR A 1 91 ? 3.127 2.836 -11.485 1.00 85.25 91 THR A O 1
ATOM 662 N N . VAL A 1 92 ? 1.988 2.150 -13.293 1.00 82.62 92 VAL A N 1
ATOM 663 C CA . VAL A 1 92 ? 3.128 1.504 -13.952 1.00 82.62 92 VAL A CA 1
ATOM 664 C C . VAL A 1 92 ? 3.531 2.333 -15.160 1.00 82.62 92 VAL A C 1
ATOM 666 O O . VAL A 1 92 ? 2.730 2.559 -16.062 1.00 82.62 92 VAL A O 1
ATOM 669 N N . HIS A 1 93 ? 4.785 2.777 -15.187 1.00 77.69 93 HIS A N 1
ATOM 670 C CA . HIS A 1 93 ? 5.347 3.468 -16.345 1.00 77.69 93 HIS A CA 1
ATOM 671 C C . HIS A 1 93 ? 6.170 2.474 -17.161 1.00 77.69 93 HIS A C 1
ATOM 673 O O . HIS A 1 93 ? 7.319 2.195 -16.817 1.00 77.69 93 HIS A O 1
ATOM 679 N N . GLY A 1 94 ? 5.574 1.934 -18.224 1.00 67.31 94 GLY A N 1
ATOM 680 C CA . GLY A 1 94 ? 6.295 1.151 -19.223 1.00 67.31 94 GLY A CA 1
ATOM 681 C C . GLY A 1 94 ? 6.992 2.066 -20.227 1.00 67.31 94 GLY A C 1
ATOM 682 O O . GLY A 1 94 ? 6.393 3.012 -20.730 1.00 67.31 94 GLY A O 1
ATOM 683 N N . THR A 1 95 ? 8.253 1.785 -20.536 1.00 62.88 95 THR A N 1
ATOM 684 C CA . THR A 1 95 ? 8.904 2.304 -21.743 1.00 62.88 95 THR A CA 1
ATOM 685 C C . THR A 1 95 ? 8.685 1.289 -22.853 1.00 62.88 95 THR A C 1
ATOM 687 O O . THR A 1 95 ? 9.237 0.190 -22.789 1.00 62.88 95 THR A O 1
ATOM 690 N N . ALA A 1 96 ? 7.864 1.629 -23.847 1.00 59.50 96 ALA A N 1
ATOM 691 C CA . ALA A 1 96 ? 7.800 0.847 -25.072 1.00 59.50 96 ALA A CA 1
ATOM 692 C C . ALA A 1 96 ? 9.172 0.920 -25.756 1.00 59.50 96 ALA A C 1
ATOM 694 O O . ALA A 1 96 ? 9.691 2.011 -25.994 1.00 59.50 96 ALA A O 1
ATOM 695 N N . ILE A 1 97 ? 9.776 -0.234 -26.027 1.00 58.88 97 ILE A N 1
ATOM 696 C CA . ILE A 1 97 ? 10.935 -0.310 -26.911 1.00 58.88 97 ILE A CA 1
ATOM 697 C C . ILE A 1 97 ? 10.351 -0.387 -28.319 1.00 58.88 97 ILE A C 1
ATOM 699 O O . ILE A 1 97 ? 9.807 -1.420 -28.704 1.00 58.88 97 ILE A O 1
ATOM 703 N N . GLU A 1 98 ? 10.394 0.716 -29.064 1.00 55.50 98 GLU A N 1
ATOM 704 C CA . GLU A 1 98 ? 10.109 0.667 -30.497 1.00 55.50 98 GLU A CA 1
ATOM 705 C C . GLU A 1 98 ? 11.232 -0.124 -31.175 1.00 55.50 98 GLU A C 1
ATOM 707 O O . GLU A 1 98 ? 12.384 0.316 -31.216 1.00 55.50 98 GLU A O 1
ATOM 712 N N . HIS A 1 99 ? 10.911 -1.308 -31.697 1.00 57.31 99 HIS A N 1
ATOM 713 C CA . HIS A 1 99 ? 11.757 -1.937 -32.700 1.00 57.31 99 HIS A CA 1
ATOM 714 C C . HIS A 1 99 ? 11.628 -1.106 -33.978 1.00 57.31 99 HIS A C 1
ATOM 716 O O . HIS A 1 99 ? 10.557 -1.038 -34.575 1.00 57.31 99 HIS A O 1
ATOM 722 N N . LYS A 1 100 ? 12.711 -0.429 -34.371 1.00 52.81 100 LYS A N 1
ATOM 723 C CA . LYS A 1 100 ? 12.847 0.035 -35.751 1.00 52.81 100 LYS A CA 1
ATOM 724 C C . LYS A 1 100 ? 13.133 -1.192 -36.608 1.00 52.81 100 LYS A C 1
ATOM 726 O O . LYS A 1 100 ? 14.203 -1.782 -36.451 1.00 52.81 100 LYS A O 1
ATOM 731 N N . ASP A 1 101 ? 12.156 -1.559 -37.430 1.00 60.75 101 ASP A N 1
ATOM 732 C CA . ASP A 1 101 ? 12.327 -2.484 -38.553 1.00 60.75 101 ASP A CA 1
ATOM 733 C C . ASP A 1 101 ? 13.348 -1.944 -39.571 1.00 60.75 101 ASP A C 1
ATOM 735 O O . ASP A 1 101 ? 13.396 -0.703 -39.775 1.00 60.75 101 ASP A O 1
#

Solvent-accessible surface area (backbone atoms only — not comparable to full-atom values): 6206 Å² total; per-residue (Å²): 115,28,36,38,38,37,36,41,56,24,41,81,83,50,44,70,37,53,47,43,34,38,22,50,85,91,57,63,42,78,51,77,43,76,69,64,47,85,65,30,59,59,97,86,40,76,44,88,42,32,56,78,37,60,32,36,21,34,63,30,76,49,68,87,90,56,80,40,75,48,81,40,78,72,47,99,61,89,83,76,76,87,77,72,85,58,47,78,49,77,48,77,60,79,81,82,79,79,78,81,128

Sequence (101 aa):
HSHIALKVPCNGNGQPQVTVVTGIAPNLNTLDIGTAINNGTLNGNQLDLSNEGKSCLYHAQIPQGITDIALVNTGNQTLSFTEGGYSVTITVHGTAIEHKD

Radius of gyration: 15.79 Å; Cα contacts (8 Å, |Δi|>4): 197; chains: 1; bounding box: 30×41×56 Å

Foldseek 3Di:
DKKKKWKFFDALQQHDQKWKWWDPPPDIDTFCQDHFDPDCDDPNDRDLRPPRHGITITMGDDDPPTDDMDIGGNDPDDGDPPPRPIDMDIGDDDDDDDDDD

pLDDT: mean 76.51, std 13.78, range [47.03, 93.56]

Nearest PDB structures (foldseek):
  3doh-assembly1_A  TM=3.069E-01  e=4.602E-01  Thermotoga maritima
  8h3s-assembly1_A  TM=2.840E-01  e=4.324E+00  Homo sapiens

Mean predicted aligned error: 8.55 Å

Secondary structure (DSSP, 8-state):
-EEEEEEE-B-TTS-BSEEEEEEETTEEEEE---S--TT-EETTEE-SS--TTT-EEEEEEEPTT--EEEEEE-SSSPPP-SSS--EEEEE----------